Protein AF-A0AA90NMD1-F1 (afdb_monomer)

Secondary structure (DSSP, 8-state):
-BHHHHHHHHHHHHHHHHHHHHHHHHTT--HHHHHHHHHHIIIIIHHHHHHHHHHHHHHHHS-HHHHHHHHHHHHHHHHHHHHHHHHHHHHHHHHS---S-S-TTHHHHHHHHHHHHHHHHHHHHHHHHHHHHHHHHHTTSSB---------

Solvent-accessible surface area (backbone atoms only — not comparable to full-atom values): 8690 Å² total; per-residue (Å²): 83,50,42,69,56,52,52,50,56,57,57,47,51,71,58,49,52,58,54,53,48,53,55,40,53,77,67,70,53,61,69,67,64,50,49,53,49,49,50,47,42,67,78,41,33,54,58,46,49,52,52,38,52,51,51,52,55,38,61,77,76,45,54,72,67,60,40,52,49,48,60,70,46,38,59,61,56,45,50,62,56,42,48,62,56,54,50,50,52,50,52,50,60,73,74,41,92,66,80,97,80,70,64,90,58,55,66,57,55,50,47,54,52,51,53,52,48,50,48,50,5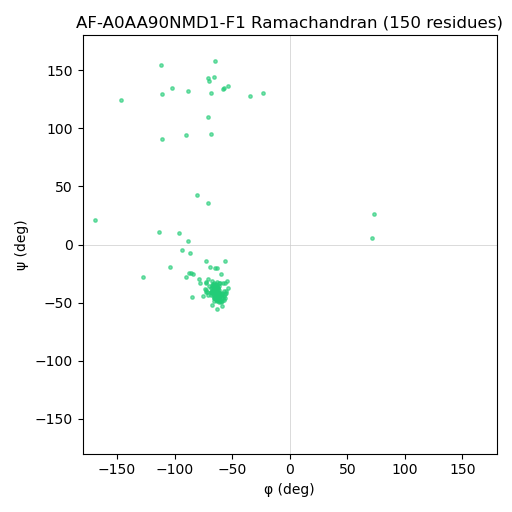6,54,46,53,51,55,51,48,52,52,52,52,51,52,49,29,44,75,72,62,56,24,41,81,67,75,92,80,77,81,76,129

Mean predicted aligned error: 10.5 Å

Radius of gyration: 19.2 Å; Cα contacts (8 Å, |Δi|>4): 77; chains: 1; bounding box: 48×29×66 Å

Structure (mmCIF, N/CA/C/O backbone):
data_AF-A0AA90NMD1-F1
#
_entry.id   AF-A0AA90NMD1-F1
#
loop_
_atom_site.group_PDB
_atom_site.id
_atom_site.type_symbol
_atom_site.label_atom_id
_atom_site.label_alt_id
_atom_site.label_comp_id
_atom_site.label_asym_id
_atom_site.label_entity_id
_atom_site.label_seq_id
_atom_site.pdbx_PDB_ins_code
_atom_site.Cartn_x
_atom_site.Cartn_y
_atom_site.Cartn_z
_atom_site.occupancy
_atom_site.B_iso_or_equiv
_atom_site.auth_seq_id
_atom_site.auth_comp_id
_atom_site.auth_asym_id
_atom_site.auth_atom_id
_atom_site.pdbx_PDB_model_num
ATOM 1 N N . MET A 1 1 ? -19.055 -2.210 11.478 1.00 80.31 1 MET A N 1
ATOM 2 C CA . MET A 1 1 ? -17.711 -2.846 11.584 1.00 80.31 1 MET A CA 1
ATOM 3 C C . MET A 1 1 ? -16.819 -2.036 12.534 1.00 80.31 1 MET A C 1
ATOM 5 O O . MET A 1 1 ? -17.010 -0.832 12.588 1.00 80.31 1 MET A O 1
ATOM 9 N N . LYS A 1 2 ? -15.889 -2.625 13.308 1.00 84.00 2 LYS A N 1
ATOM 10 C CA . LYS A 1 2 ? -14.902 -1.827 14.082 1.00 84.00 2 LYS A CA 1
ATOM 11 C C . LYS A 1 2 ? -13.901 -1.171 13.122 1.00 84.00 2 LYS A C 1
ATOM 13 O O . LYS A 1 2 ? -13.477 -1.826 12.176 1.00 84.00 2 LYS A O 1
ATOM 18 N N . GLU A 1 3 ? -13.495 0.070 13.373 1.00 81.12 3 GLU A N 1
ATOM 19 C CA . GLU A 1 3 ? -12.583 0.821 12.490 1.00 81.12 3 GLU A CA 1
ATOM 20 C C . GLU A 1 3 ? -11.256 0.088 12.208 1.00 81.12 3 GLU A C 1
ATOM 22 O O . GLU A 1 3 ? -10.829 0.029 11.058 1.00 81.12 3 GLU A O 1
ATOM 27 N N . ILE A 1 4 ? -10.646 -0.580 13.194 1.00 83.12 4 ILE A N 1
ATOM 28 C CA . ILE A 1 4 ? -9.430 -1.374 12.934 1.00 83.12 4 ILE A CA 1
ATOM 29 C C . ILE A 1 4 ? -9.665 -2.555 11.974 1.00 83.12 4 ILE A C 1
ATOM 31 O O . ILE A 1 4 ? -8.792 -2.887 11.177 1.00 83.12 4 ILE A O 1
ATOM 35 N N . ASN A 1 5 ? -10.860 -3.157 11.997 1.00 84.44 5 ASN A N 1
ATOM 36 C CA . ASN A 1 5 ? -11.216 -4.237 11.075 1.00 84.44 5 ASN A CA 1
ATOM 37 C C . ASN A 1 5 ? -11.457 -3.701 9.661 1.00 84.44 5 ASN A C 1
ATOM 39 O O . ASN A 1 5 ? -11.109 -4.383 8.704 1.00 84.44 5 ASN A O 1
ATOM 43 N N . PHE A 1 6 ? -11.985 -2.478 9.526 1.00 86.12 6 PHE A N 1
ATOM 44 C CA . PHE A 1 6 ? -12.101 -1.818 8.226 1.00 86.12 6 PHE A CA 1
ATOM 45 C C . PHE A 1 6 ? -10.725 -1.654 7.580 1.00 86.12 6 PHE A C 1
ATOM 47 O O . PHE A 1 6 ? -10.531 -2.083 6.448 1.00 86.12 6 PHE A O 1
ATOM 54 N N . TYR A 1 7 ? -9.744 -1.130 8.322 1.00 83.06 7 TYR A N 1
ATOM 55 C CA . TYR A 1 7 ? -8.385 -0.993 7.803 1.00 83.06 7 TYR A CA 1
ATOM 56 C C . TYR A 1 7 ? -7.743 -2.337 7.455 1.00 83.06 7 TYR A C 1
ATOM 58 O O . TYR A 1 7 ? -7.060 -2.423 6.445 1.00 83.06 7 TYR A O 1
ATOM 66 N N . ARG A 1 8 ? -7.980 -3.397 8.236 1.00 84.44 8 ARG A N 1
ATOM 67 C CA . ARG A 1 8 ? -7.487 -4.746 7.905 1.00 84.44 8 ARG A CA 1
ATOM 68 C C . ARG A 1 8 ? -8.040 -5.253 6.579 1.00 84.44 8 ARG A C 1
ATOM 70 O O . ARG A 1 8 ? -7.267 -5.707 5.748 1.00 84.44 8 ARG A O 1
ATOM 77 N N . VAL A 1 9 ? -9.353 -5.149 6.374 1.00 83.31 9 VAL A N 1
ATOM 78 C CA . VAL A 1 9 ? -9.993 -5.557 5.113 1.00 83.31 9 VAL A CA 1
ATOM 79 C C . VAL A 1 9 ? -9.497 -4.689 3.959 1.00 83.31 9 VAL A C 1
ATOM 81 O O . VAL A 1 9 ? -9.144 -5.203 2.902 1.00 83.31 9 VAL A O 1
ATOM 84 N N . PHE A 1 10 ? -9.388 -3.379 4.180 1.00 81.62 10 PHE A N 1
ATOM 85 C CA . PHE A 1 10 ? -8.894 -2.451 3.172 1.00 81.62 10 PHE A CA 1
ATOM 86 C C . PHE A 1 10 ? -7.423 -2.702 2.816 1.00 81.62 10 PHE A C 1
ATOM 88 O O . PHE A 1 10 ? -7.053 -2.575 1.662 1.00 81.62 10 PHE A O 1
ATOM 95 N N . LEU A 1 11 ? -6.570 -3.107 3.759 1.00 79.50 11 LEU A N 1
ATOM 96 C CA . LEU A 1 11 ? -5.176 -3.469 3.472 1.00 79.50 11 LEU A CA 1
ATOM 97 C C . LEU A 1 11 ? -5.041 -4.774 2.670 1.00 79.50 11 LEU A C 1
ATOM 99 O O . LEU A 1 11 ? -4.004 -4.985 2.050 1.00 79.50 11 LEU A O 1
ATOM 103 N N . LEU A 1 12 ? -6.067 -5.632 2.660 1.00 74.62 12 LEU A N 1
ATOM 104 C CA . LEU A 1 12 ? -6.094 -6.864 1.862 1.00 74.62 12 LEU A CA 1
ATOM 105 C C . LEU A 1 12 ? -6.627 -6.640 0.440 1.00 74.62 12 LEU A C 1
ATOM 107 O O . LEU A 1 12 ? -6.270 -7.388 -0.467 1.00 74.62 12 LEU A O 1
ATOM 111 N N . ALA A 1 13 ? -7.439 -5.605 0.212 1.00 73.12 13 ALA A N 1
ATOM 112 C CA . ALA A 1 13 ? -8.000 -5.296 -1.106 1.00 73.12 13 ALA A CA 1
ATOM 113 C C . ALA A 1 13 ? -6.956 -5.162 -2.243 1.00 73.12 13 ALA A C 1
ATOM 115 O O . ALA A 1 13 ? -7.216 -5.665 -3.336 1.00 73.12 13 ALA A O 1
ATOM 116 N N . PRO A 1 14 ? -5.749 -4.602 -2.033 1.00 67.19 14 PRO A N 1
ATOM 117 C CA . PRO A 1 14 ? -4.736 -4.517 -3.078 1.00 67.19 14 PRO A CA 1
ATOM 118 C C . PRO A 1 14 ? -4.085 -5.849 -3.413 1.00 67.19 14 PRO A C 1
ATOM 120 O O . PRO A 1 14 ? -3.412 -5.920 -4.427 1.00 67.19 14 PRO A O 1
ATOM 123 N N . ILE A 1 15 ? -4.247 -6.880 -2.577 1.00 67.88 15 ILE A N 1
ATOM 124 C CA . ILE A 1 15 ? -3.798 -8.250 -2.868 1.00 67.88 15 ILE A CA 1
ATOM 125 C C . ILE A 1 15 ? -4.794 -8.925 -3.818 1.00 67.88 15 ILE A C 1
ATOM 127 O O . ILE A 1 15 ? -4.413 -9.732 -4.660 1.00 67.88 15 ILE A O 1
ATOM 131 N N . VAL A 1 16 ? -6.070 -8.538 -3.753 1.00 65.44 16 VAL A N 1
ATOM 132 C CA . VAL A 1 16 ? -7.112 -9.053 -4.649 1.00 65.44 16 VAL A CA 1
ATOM 133 C C . VAL A 1 16 ? -6.872 -8.602 -6.092 1.00 65.44 16 VAL A C 1
ATOM 135 O O . VAL A 1 16 ? -7.082 -9.381 -7.016 1.00 65.44 16 VAL A O 1
ATOM 138 N N . ILE A 1 17 ? -6.375 -7.380 -6.302 1.00 64.94 17 ILE A N 1
ATOM 139 C CA . ILE A 1 17 ? -6.098 -6.827 -7.638 1.00 64.94 17 ILE A CA 1
ATOM 140 C C . ILE A 1 17 ? -5.100 -7.687 -8.440 1.00 64.94 17 ILE A C 1
ATOM 142 O O . ILE A 1 17 ? -5.455 -8.089 -9.549 1.00 64.94 17 ILE A O 1
ATOM 146 N N . PRO A 1 18 ? -3.897 -8.037 -7.941 1.00 61.41 18 PRO A N 1
ATOM 147 C CA . PRO A 1 18 ? -2.985 -8.916 -8.654 1.00 61.41 18 PRO A CA 1
ATOM 148 C C . PRO A 1 18 ? -3.535 -10.332 -8.811 1.00 61.41 18 PRO A C 1
ATOM 150 O O . PRO A 1 18 ? -3.314 -10.923 -9.860 1.00 61.41 18 PRO A O 1
ATOM 153 N N . CYS A 1 19 ? -4.314 -10.857 -7.857 1.00 66.38 19 CYS A N 1
ATOM 154 C CA . CYS A 1 19 ? -4.985 -12.150 -8.029 1.00 66.38 19 CYS A CA 1
ATOM 155 C C . CYS A 1 19 ? -5.996 -12.129 -9.188 1.00 66.38 19 CYS A C 1
ATOM 157 O O . CYS A 1 19 ? -5.963 -13.013 -10.040 1.00 66.38 19 CYS A O 1
ATOM 159 N N . ILE A 1 20 ? -6.850 -11.101 -9.270 1.00 66.06 20 ILE A N 1
ATOM 160 C CA . ILE A 1 20 ? -7.782 -10.908 -10.395 1.00 66.06 20 ILE A CA 1
ATOM 161 C C . ILE A 1 20 ? -6.999 -10.739 -11.697 1.00 66.06 20 ILE A C 1
ATOM 163 O O . ILE A 1 20 ? -7.343 -11.326 -12.716 1.00 66.06 20 ILE A O 1
ATOM 167 N N . SER A 1 21 ? -5.909 -9.980 -11.658 1.00 60.31 21 SER A N 1
ATOM 168 C CA . SER A 1 21 ? -5.052 -9.729 -12.817 1.00 60.31 21 SER A CA 1
ATOM 169 C C . SER A 1 21 ? -4.400 -11.001 -13.352 1.00 60.31 21 SER A C 1
ATOM 171 O O . SER A 1 21 ? -4.276 -11.160 -14.561 1.00 60.31 21 SER A O 1
ATOM 173 N N . LEU A 1 22 ? -4.037 -11.931 -12.467 1.00 63.62 22 LEU A N 1
ATOM 174 C CA . LEU A 1 22 ? -3.485 -13.237 -12.821 1.00 63.62 22 LEU A CA 1
ATOM 175 C C . LEU A 1 22 ? -4.543 -14.124 -13.501 1.00 63.62 22 LEU A C 1
ATOM 177 O O . LEU A 1 22 ? -4.242 -14.790 -14.485 1.00 63.62 22 LEU A O 1
ATOM 181 N N . VAL A 1 23 ? -5.803 -14.052 -13.056 1.00 69.00 23 VAL A N 1
ATOM 182 C CA . VAL A 1 23 ? -6.941 -14.726 -13.713 1.00 69.00 23 VAL A CA 1
ATOM 183 C C . VAL A 1 23 ? -7.251 -14.107 -15.084 1.00 69.00 23 VAL A C 1
ATOM 185 O O . VAL A 1 23 ? -7.516 -14.816 -16.055 1.00 69.00 23 VAL A O 1
ATOM 188 N N . LEU A 1 24 ? -7.191 -12.779 -15.203 1.00 67.81 24 LEU A N 1
ATOM 189 C CA . LEU A 1 24 ? -7.370 -12.085 -16.483 1.00 67.81 24 LEU A CA 1
ATOM 190 C C . LEU A 1 24 ? -6.223 -12.391 -17.461 1.00 67.81 24 LEU A C 1
ATOM 192 O O . LEU A 1 24 ? -6.473 -12.548 -18.655 1.00 67.81 24 LEU A O 1
ATOM 196 N N . TYR A 1 25 ? -4.993 -12.552 -16.959 1.00 62.72 25 TYR A N 1
ATOM 197 C CA . TYR A 1 25 ? -3.839 -13.007 -17.740 1.00 62.72 25 TYR A CA 1
ATOM 198 C C . TYR A 1 25 ? -4.093 -14.385 -18.351 1.00 62.72 25 TYR A C 1
ATOM 200 O O . TYR A 1 25 ? -3.924 -14.569 -19.555 1.00 62.72 25 TYR A O 1
ATOM 208 N N . THR A 1 26 ? -4.562 -15.343 -17.544 1.00 65.94 26 THR A N 1
ATOM 209 C CA . THR A 1 26 ? -4.857 -16.704 -18.021 1.00 65.94 26 THR A CA 1
ATOM 210 C C . THR A 1 26 ? -5.993 -16.759 -19.045 1.00 65.94 26 THR A C 1
ATOM 212 O O . THR A 1 26 ? -6.063 -17.709 -19.814 1.00 65.94 26 THR A O 1
ATOM 215 N N . ASN A 1 27 ? -6.843 -15.728 -19.099 1.00 72.75 27 ASN A N 1
ATOM 216 C CA . ASN A 1 27 ? -7.977 -15.632 -20.022 1.00 72.75 27 ASN A CA 1
ATOM 217 C C . ASN A 1 27 ? -7.676 -14.834 -21.307 1.00 72.75 27 ASN A C 1
ATOM 219 O O . ASN A 1 27 ? -8.598 -14.524 -22.059 1.00 72.75 27 ASN A O 1
ATOM 223 N N . GLY A 1 28 ? -6.413 -14.482 -21.575 1.00 66.12 28 GLY A N 1
ATOM 224 C CA . GLY A 1 28 ? -6.018 -13.843 -22.838 1.00 66.12 28 GLY A CA 1
ATOM 225 C C . GLY A 1 28 ? -6.455 -12.380 -22.982 1.00 66.12 28 GLY A C 1
ATOM 226 O O . GLY A 1 28 ? -6.637 -11.892 -24.097 1.00 66.12 28 GLY A O 1
ATOM 227 N N . VAL A 1 29 ? -6.636 -11.667 -21.867 1.00 63.47 29 VAL A N 1
ATOM 228 C CA . VAL A 1 29 ? -6.979 -10.238 -21.878 1.00 63.47 29 VAL A CA 1
ATOM 229 C C . VAL A 1 29 ? -5.824 -9.407 -22.457 1.00 63.47 29 VAL A C 1
ATOM 231 O O . VAL A 1 29 ? -4.652 -9.711 -22.256 1.00 63.47 29 VAL A O 1
ATOM 234 N N . ASN A 1 30 ? -6.190 -8.349 -23.184 1.00 66.94 30 ASN A N 1
ATOM 235 C CA . ASN A 1 30 ? -5.339 -7.469 -23.988 1.00 66.94 30 ASN A CA 1
ATOM 236 C C . ASN A 1 30 ? -3.918 -7.230 -23.416 1.00 66.94 30 ASN A C 1
ATOM 238 O O . ASN A 1 30 ? -3.752 -6.792 -22.274 1.00 66.94 30 ASN A O 1
ATOM 242 N N . SER A 1 31 ? -2.888 -7.456 -24.239 1.00 59.94 31 SER A N 1
ATOM 243 C CA . SER A 1 31 ? -1.467 -7.478 -23.845 1.00 59.94 31 SER A CA 1
ATOM 244 C C . SER A 1 31 ? -0.960 -6.168 -23.226 1.00 59.94 31 SER A C 1
ATOM 246 O O . SER A 1 31 ? -0.041 -6.188 -22.408 1.00 59.94 31 SER A O 1
ATOM 248 N N . ILE A 1 32 ? -1.584 -5.033 -23.553 1.00 55.69 32 ILE A N 1
ATOM 249 C CA . ILE A 1 32 ? -1.270 -3.702 -23.002 1.00 55.69 32 ILE A CA 1
ATOM 250 C C . ILE A 1 32 ? -1.696 -3.585 -21.529 1.00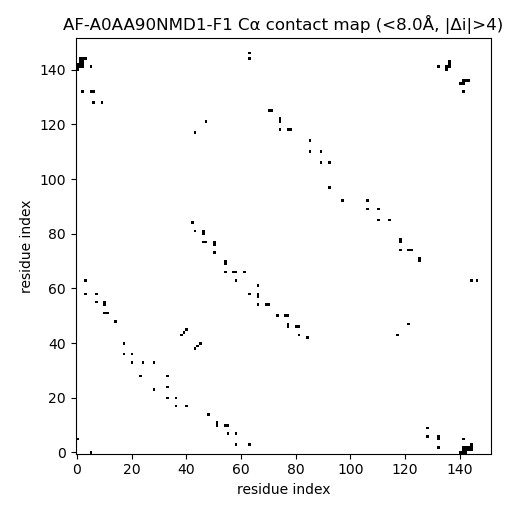 55.69 32 ILE A C 1
ATOM 252 O O . ILE A 1 32 ? -0.946 -3.097 -20.688 1.00 55.69 32 ILE A O 1
ATOM 256 N N . ILE A 1 33 ? -2.888 -4.080 -21.187 1.00 57.91 33 ILE A N 1
ATOM 257 C CA . ILE A 1 33 ? -3.401 -4.076 -19.804 1.00 57.91 33 ILE A CA 1
ATOM 258 C C . ILE A 1 33 ? -2.519 -4.962 -18.922 1.00 57.91 33 ILE A C 1
ATOM 260 O O . ILE A 1 33 ? -2.201 -4.646 -17.779 1.00 57.91 33 ILE A O 1
ATOM 264 N N . LEU A 1 34 ? -2.092 -6.069 -19.506 1.00 56.69 34 LEU A N 1
ATOM 265 C CA . LEU A 1 34 ? -1.367 -7.147 -18.871 1.00 56.69 34 LEU A CA 1
ATOM 266 C C . LEU A 1 34 ? 0.125 -6.794 -18.675 1.00 56.69 34 LEU A C 1
ATOM 268 O O . LEU A 1 34 ? 0.707 -7.122 -17.638 1.00 56.69 34 LEU A O 1
ATOM 272 N N . SER A 1 35 ? 0.712 -6.014 -19.591 1.00 51.88 35 SER A N 1
ATOM 273 C CA . SER A 1 35 ? 2.036 -5.385 -19.436 1.00 51.88 35 SER A CA 1
ATOM 274 C C . SER A 1 35 ? 2.041 -4.234 -18.423 1.00 51.88 35 SER A C 1
ATOM 276 O O . SER A 1 35 ? 2.945 -4.170 -17.595 1.00 51.88 35 SER A O 1
ATOM 278 N N . LEU A 1 36 ? 1.013 -3.377 -18.397 1.00 54.72 36 LEU A N 1
ATOM 279 C CA . LEU A 1 36 ? 0.864 -2.337 -17.364 1.00 54.72 36 LEU A CA 1
ATOM 280 C C . LEU A 1 36 ? 0.712 -2.940 -15.958 1.00 54.72 36 LEU A C 1
ATOM 282 O O . LEU A 1 36 ? 1.328 -2.466 -15.001 1.00 54.72 36 LEU A O 1
ATOM 286 N N . LEU A 1 37 ? -0.055 -4.025 -15.833 1.00 55.53 37 LEU A N 1
ATOM 287 C CA . LEU A 1 37 ? -0.238 -4.749 -14.575 1.00 55.53 37 LEU A CA 1
ATOM 288 C C . LEU A 1 37 ? 1.048 -5.405 -14.076 1.00 55.53 37 LEU A C 1
ATOM 290 O O . LEU A 1 37 ? 1.391 -5.263 -12.902 1.00 55.53 37 LEU A O 1
ATOM 294 N N . SER A 1 38 ? 1.787 -6.077 -14.954 1.00 53.69 38 SER A N 1
ATOM 295 C CA . SER A 1 38 ? 3.064 -6.707 -14.602 1.00 53.69 38 SER A CA 1
ATOM 296 C C . SER A 1 38 ? 4.159 -5.684 -14.274 1.00 53.69 38 SER A C 1
ATOM 298 O O . SER A 1 38 ? 4.887 -5.882 -13.300 1.00 53.69 38 SER A O 1
ATOM 300 N N . LEU A 1 39 ? 4.219 -4.541 -14.971 1.00 54.16 39 LEU A N 1
ATOM 301 C CA . LEU A 1 39 ? 5.093 -3.422 -14.592 1.00 54.16 39 LEU A CA 1
ATOM 302 C C . LEU A 1 39 ? 4.740 -2.862 -13.210 1.00 54.16 39 LEU A C 1
ATOM 304 O O . LEU A 1 39 ? 5.632 -2.635 -12.391 1.00 54.16 39 LEU A O 1
ATOM 308 N N . SER A 1 40 ? 3.444 -2.696 -12.923 1.00 54.06 40 SER A N 1
ATOM 309 C CA . SER A 1 40 ? 2.979 -2.219 -11.617 1.00 54.06 40 SER A CA 1
ATOM 310 C C . SER A 1 40 ? 3.341 -3.192 -10.488 1.00 54.06 40 SER A C 1
ATOM 312 O O . SER A 1 40 ? 3.748 -2.765 -9.408 1.00 54.06 40 SER A O 1
ATOM 314 N N . LEU A 1 41 ? 3.284 -4.500 -10.762 1.00 55.62 41 LEU A N 1
ATOM 315 C CA . LEU A 1 41 ? 3.590 -5.572 -9.817 1.00 55.62 41 LEU A CA 1
ATOM 316 C C . LEU A 1 41 ? 5.087 -5.705 -9.523 1.00 55.62 41 LEU A C 1
ATOM 318 O O . LEU A 1 41 ? 5.467 -5.904 -8.370 1.00 55.62 41 LEU A O 1
ATOM 322 N N . ILE A 1 42 ? 5.936 -5.572 -10.542 1.00 57.06 42 ILE A N 1
ATOM 323 C CA . ILE A 1 42 ? 7.381 -5.789 -10.408 1.00 57.06 42 ILE A CA 1
ATOM 324 C C . ILE A 1 42 ? 8.095 -4.523 -9.915 1.00 57.06 42 ILE A C 1
ATOM 326 O O . ILE A 1 42 ? 8.914 -4.615 -9.003 1.00 57.06 42 ILE A O 1
ATOM 330 N N . MET A 1 43 ? 7.784 -3.339 -10.460 1.00 56.41 43 MET A N 1
ATOM 331 C CA . MET A 1 43 ? 8.503 -2.103 -10.099 1.00 56.41 43 MET A CA 1
ATOM 332 C C . MET A 1 43 ? 7.971 -1.427 -8.827 1.00 56.41 43 MET A C 1
ATOM 334 O O . MET A 1 43 ? 8.725 -0.729 -8.154 1.00 56.41 43 MET A O 1
ATOM 338 N N . GLY A 1 44 ? 6.699 -1.640 -8.471 1.00 57.72 44 GLY A N 1
ATOM 339 C CA . GLY A 1 44 ? 6.083 -1.061 -7.267 1.00 57.72 44 GLY A CA 1
ATOM 340 C C . GLY A 1 44 ? 5.408 -2.081 -6.351 1.00 57.72 44 GLY A C 1
ATOM 341 O O . GLY A 1 44 ? 5.364 -1.879 -5.139 1.00 57.72 44 GLY A O 1
ATOM 342 N N . GLY A 1 45 ? 4.921 -3.194 -6.902 1.00 66.94 45 GLY A N 1
ATOM 3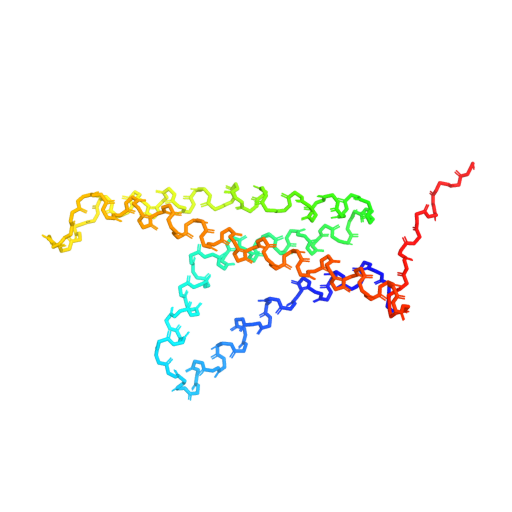43 C CA . GLY A 1 45 ? 4.114 -4.175 -6.183 1.00 66.94 45 GLY A CA 1
ATOM 344 C C . GLY A 1 45 ? 4.877 -4.922 -5.099 1.00 66.94 45 GLY A C 1
ATOM 345 O O . GLY A 1 45 ? 4.342 -5.070 -4.009 1.00 66.94 45 GLY A O 1
ATOM 346 N N . ILE A 1 46 ? 6.129 -5.331 -5.325 1.00 71.69 46 ILE A N 1
ATOM 347 C CA . ILE A 1 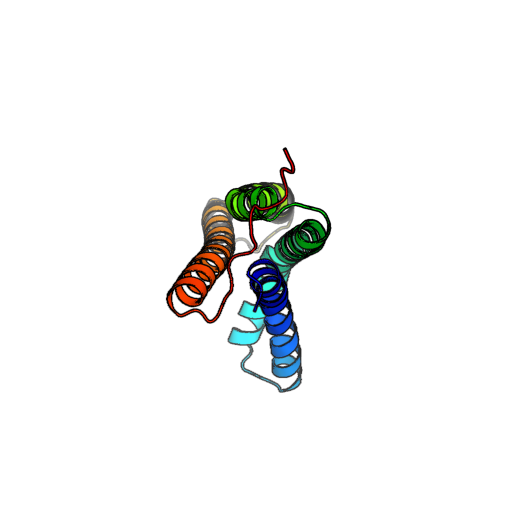46 ? 6.906 -6.040 -4.292 1.00 71.69 46 ILE A CA 1
ATOM 348 C C . ILE A 1 46 ? 7.155 -5.147 -3.058 1.00 71.69 46 ILE A C 1
ATOM 350 O O . ILE A 1 46 ? 6.721 -5.534 -1.970 1.00 71.69 46 ILE A O 1
ATOM 354 N N . PRO A 1 47 ? 7.755 -3.939 -3.170 1.00 73.00 47 PRO A N 1
ATOM 355 C CA . PRO A 1 47 ? 7.892 -3.033 -2.022 1.00 73.00 47 PRO A CA 1
ATOM 356 C C . PRO A 1 47 ? 6.548 -2.699 -1.363 1.00 73.00 47 PRO A C 1
ATOM 358 O O . PRO A 1 47 ? 6.460 -2.536 -0.145 1.00 73.00 47 PRO A O 1
ATOM 361 N N . TYR A 1 48 ? 5.482 -2.626 -2.160 1.00 73.62 48 TYR A N 1
ATOM 362 C CA . TYR A 1 48 ? 4.150 -2.285 -1.680 1.00 73.62 48 TYR A CA 1
ATOM 363 C C . TYR A 1 48 ? 3.517 -3.440 -0.900 1.00 73.62 48 TYR A C 1
ATOM 365 O O . TYR A 1 48 ? 2.927 -3.212 0.152 1.00 73.62 48 TYR A O 1
ATOM 373 N N . LEU A 1 49 ? 3.715 -4.686 -1.335 1.00 76.12 49 LEU A N 1
ATOM 374 C CA . LEU A 1 49 ? 3.309 -5.887 -0.607 1.00 76.12 49 LEU A CA 1
ATOM 375 C C . LEU A 1 49 ? 4.039 -6.000 0.734 1.00 76.12 49 LEU A C 1
ATOM 377 O O . LEU A 1 49 ? 3.402 -6.330 1.732 1.00 76.12 49 LEU A O 1
ATOM 381 N N . PHE A 1 50 ? 5.333 -5.666 0.796 1.00 80.06 50 PHE A N 1
ATOM 382 C CA . PHE A 1 50 ? 6.065 -5.604 2.068 1.00 80.06 50 PHE A CA 1
ATOM 383 C C . PHE A 1 50 ? 5.486 -4.547 3.012 1.00 80.06 50 PHE A C 1
ATOM 385 O O . PHE A 1 50 ? 5.259 -4.834 4.190 1.00 80.06 50 PHE A O 1
ATOM 392 N N . LEU A 1 51 ? 5.187 -3.347 2.504 1.00 83.56 51 LEU A N 1
ATOM 393 C CA . LEU A 1 51 ? 4.539 -2.296 3.287 1.00 83.56 51 LEU A CA 1
ATOM 394 C C . LEU A 1 51 ? 3.157 -2.735 3.786 1.00 83.56 51 LEU A C 1
ATOM 396 O O . LEU A 1 51 ? 2.842 -2.557 4.962 1.00 83.56 51 LEU A O 1
ATOM 400 N N . LEU A 1 52 ? 2.335 -3.322 2.915 1.00 81.50 52 LEU A N 1
ATOM 401 C CA . LEU A 1 52 ? 1.013 -3.828 3.272 1.00 81.50 52 LEU A CA 1
ATOM 402 C C . LEU A 1 52 ? 1.100 -4.938 4.314 1.00 81.50 52 LEU A C 1
ATOM 404 O O . LEU A 1 52 ? 0.356 -4.894 5.288 1.00 81.50 52 LEU A O 1
ATOM 408 N N . ALA A 1 53 ? 2.019 -5.892 4.158 1.00 83.88 53 ALA A N 1
ATOM 409 C CA . ALA A 1 53 ? 2.246 -6.957 5.129 1.00 83.88 53 ALA A CA 1
ATOM 410 C C . ALA A 1 53 ? 2.685 -6.389 6.485 1.00 83.88 53 ALA A C 1
ATOM 412 O O . ALA A 1 53 ? 2.155 -6.792 7.522 1.00 83.88 53 ALA A O 1
ATOM 413 N N . PHE A 1 54 ? 3.586 -5.402 6.487 1.00 87.12 54 PHE A N 1
ATOM 414 C CA . PHE A 1 54 ? 4.013 -4.703 7.696 1.00 87.12 54 PHE A CA 1
ATOM 415 C C . PHE A 1 54 ? 2.856 -3.960 8.373 1.00 87.12 54 PHE A C 1
ATOM 417 O O . PHE A 1 54 ? 2.659 -4.102 9.579 1.00 87.12 54 PHE A O 1
ATOM 424 N N . LEU A 1 55 ? 2.057 -3.200 7.619 1.00 87.19 55 LEU A N 1
ATOM 425 C CA . LEU A 1 55 ? 0.888 -2.489 8.142 1.00 87.19 55 LEU A CA 1
ATOM 426 C C . LEU A 1 55 ? -0.176 -3.467 8.648 1.00 87.19 55 LEU A C 1
ATOM 428 O O . LEU A 1 55 ? -0.736 -3.275 9.727 1.00 87.19 55 LEU A O 1
ATOM 432 N N . PHE A 1 56 ? -0.424 -4.549 7.915 1.00 87.62 56 PHE A N 1
ATOM 433 C CA . PHE A 1 56 ? -1.354 -5.594 8.315 1.00 87.62 56 PHE A CA 1
ATOM 434 C C . PHE A 1 56 ? -0.906 -6.240 9.626 1.00 87.62 56 PHE A C 1
ATOM 436 O O . PHE A 1 56 ? -1.684 -6.275 10.579 1.00 87.62 56 PHE A O 1
ATOM 443 N N . TRP A 1 57 ? 0.362 -6.642 9.732 1.00 90.06 57 TRP A N 1
ATOM 444 C CA . TRP A 1 57 ? 0.960 -7.151 10.967 1.00 90.06 57 TRP A CA 1
ATOM 445 C C . TRP A 1 57 ? 0.876 -6.135 12.117 1.00 90.06 57 TRP A C 1
ATOM 447 O O . TRP A 1 57 ? 0.436 -6.469 13.223 1.00 90.06 57 TRP A O 1
ATOM 457 N N . ALA A 1 58 ? 1.207 -4.868 11.855 1.00 87.06 58 ALA A N 1
ATOM 458 C CA . ALA A 1 58 ? 1.127 -3.791 12.836 1.00 87.06 58 ALA A CA 1
ATOM 459 C C . ALA A 1 58 ? -0.305 -3.580 13.348 1.00 87.06 58 ALA A C 1
ATOM 461 O O . ALA A 1 58 ? -0.488 -3.289 14.531 1.00 87.06 58 ALA A O 1
ATOM 462 N N . SER A 1 59 ? -1.322 -3.802 12.510 1.00 85.69 59 SER A N 1
ATOM 463 C CA . SER A 1 59 ? -2.732 -3.699 12.902 1.00 85.69 59 SER A CA 1
ATOM 464 C C . SER A 1 59 ? -3.146 -4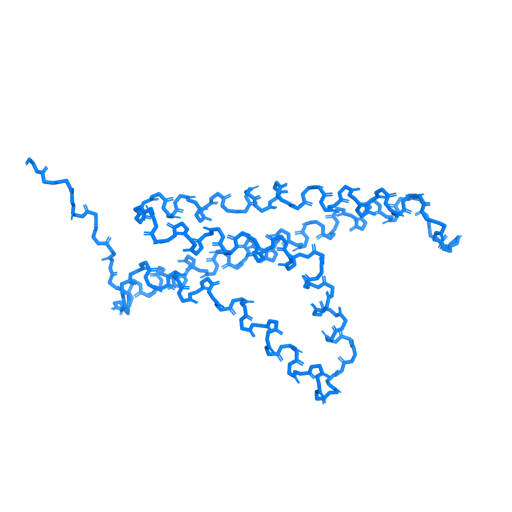.709 13.984 1.00 85.69 59 SER A C 1
ATOM 466 O O . SER A 1 59 ? -4.163 -4.504 14.647 1.00 85.69 59 SER A O 1
ATOM 468 N N . PHE A 1 60 ? -2.399 -5.805 14.178 1.00 85.38 60 PHE A N 1
ATOM 469 C CA . PHE A 1 60 ? -2.646 -6.785 15.247 1.00 85.38 60 PHE A CA 1
ATOM 470 C C . PHE A 1 60 ? -1.897 -6.470 16.539 1.00 85.38 60 PHE A C 1
ATOM 472 O O . PHE A 1 60 ? -2.347 -6.861 17.611 1.00 85.38 60 PHE A O 1
ATOM 479 N N . ARG A 1 61 ? -0.752 -5.789 16.444 1.00 83.81 61 ARG A N 1
ATOM 480 C CA . ARG A 1 61 ? 0.175 -5.586 17.568 1.00 83.81 61 ARG A CA 1
ATOM 481 C C . ARG A 1 61 ? 0.118 -4.184 18.172 1.00 83.81 61 ARG A C 1
ATOM 483 O O . ARG A 1 61 ? 0.599 -3.992 19.284 1.00 83.81 61 ARG A O 1
ATOM 490 N N . ARG A 1 62 ? -0.406 -3.192 17.448 1.00 84.00 62 ARG A N 1
ATOM 491 C CA . ARG A 1 62 ? -0.375 -1.775 17.845 1.00 84.00 62 ARG A CA 1
ATOM 492 C C . ARG A 1 62 ? -1.765 -1.246 18.192 1.00 84.00 62 ARG A C 1
ATOM 494 O O . ARG A 1 62 ? -2.779 -1.726 17.693 1.00 84.00 62 ARG A O 1
ATOM 501 N N . THR A 1 63 ? -1.799 -0.211 19.032 1.00 86.31 63 THR A N 1
ATOM 502 C CA . THR A 1 63 ? -3.025 0.548 19.314 1.00 86.31 63 THR A CA 1
ATOM 503 C C . THR A 1 63 ? -3.513 1.263 18.052 1.00 86.31 63 THR A C 1
ATOM 505 O O . THR A 1 63 ? -2.726 1.558 17.149 1.00 86.31 63 THR A O 1
ATOM 508 N N . ILE A 1 64 ? -4.807 1.603 17.993 1.00 82.81 64 ILE A N 1
ATOM 509 C CA . ILE A 1 64 ? -5.382 2.313 16.838 1.00 82.81 64 ILE A CA 1
ATOM 510 C C . ILE A 1 64 ? -4.688 3.659 16.575 1.00 82.81 64 ILE A C 1
ATOM 512 O O . ILE A 1 64 ? -4.537 4.057 15.423 1.00 82.81 64 ILE A O 1
ATOM 516 N N . VAL A 1 65 ? -4.221 4.339 17.627 1.00 85.12 65 VAL A N 1
ATOM 517 C CA . VAL A 1 65 ? -3.508 5.621 17.525 1.00 85.12 65 VAL A CA 1
ATOM 518 C C . VAL A 1 65 ? -2.154 5.423 16.845 1.00 85.12 65 VAL A C 1
ATOM 520 O O . VAL A 1 65 ? -1.874 6.072 15.837 1.00 85.12 65 VAL A O 1
ATOM 523 N N . SER A 1 66 ? -1.345 4.476 17.332 1.00 85.94 66 SER A N 1
ATOM 524 C CA . SER A 1 66 ? -0.049 4.153 16.727 1.00 85.94 66 SER A CA 1
ATOM 525 C C . SER A 1 66 ? -0.202 3.609 15.307 1.00 85.94 66 SER A C 1
ATOM 527 O O . SER A 1 66 ? 0.593 3.934 14.434 1.00 85.94 66 SER A O 1
ATOM 529 N N . PHE A 1 67 ? -1.244 2.821 15.044 1.00 87.06 67 PHE A N 1
ATOM 530 C CA . PHE A 1 67 ? -1.522 2.295 13.712 1.00 87.06 67 PHE A CA 1
ATOM 531 C C . PHE A 1 67 ? -1.940 3.393 12.721 1.00 87.06 67 PHE A C 1
ATOM 533 O O . PHE A 1 67 ? -1.445 3.422 11.598 1.00 87.06 67 PHE A O 1
ATOM 540 N N . LYS A 1 68 ? -2.774 4.356 13.136 1.00 83.75 68 LYS A N 1
ATOM 541 C CA . LYS A 1 68 ? -3.097 5.540 12.320 1.00 83.75 68 LYS A CA 1
ATOM 542 C C . LYS A 1 68 ? -1.863 6.389 12.033 1.00 83.75 68 LYS A C 1
ATOM 544 O O . LYS A 1 68 ? -1.742 6.916 10.931 1.00 83.75 68 LYS A O 1
ATOM 549 N N . PHE A 1 69 ? -0.956 6.519 13.001 1.00 88.75 69 PHE A N 1
ATOM 550 C CA . PHE A 1 69 ? 0.324 7.185 12.778 1.00 88.75 69 PHE A CA 1
ATOM 551 C C . PHE A 1 69 ? 1.165 6.433 11.740 1.00 88.75 69 PHE A C 1
ATOM 553 O O . PHE A 1 69 ? 1.586 7.045 10.763 1.00 88.75 69 PHE A O 1
ATOM 560 N N . LEU A 1 70 ? 1.308 5.108 11.879 1.00 87.12 70 LEU A N 1
ATOM 561 C CA . LEU A 1 70 ? 1.992 4.255 10.899 1.00 87.12 70 LEU A CA 1
ATOM 562 C C . LEU A 1 70 ? 1.382 4.371 9.499 1.00 87.12 70 LEU A C 1
ATOM 564 O O . LEU A 1 70 ? 2.124 4.506 8.536 1.00 87.12 70 LEU A O 1
ATOM 568 N N . LEU A 1 71 ? 0.053 4.393 9.374 1.00 84.44 71 LEU A N 1
ATOM 569 C CA . LEU A 1 71 ? -0.623 4.625 8.095 1.00 84.44 71 LEU A CA 1
ATOM 570 C C . LEU A 1 71 ? -0.291 6.001 7.505 1.00 84.44 71 LEU A C 1
ATOM 572 O O . LEU A 1 71 ? -0.053 6.097 6.307 1.00 84.44 71 LEU A O 1
ATOM 576 N N . LYS A 1 72 ? -0.223 7.060 8.319 1.00 84.62 72 LYS A N 1
ATOM 577 C CA . LYS A 1 72 ? 0.148 8.403 7.842 1.00 84.62 72 LYS A CA 1
ATOM 578 C C . LYS A 1 72 ? 1.595 8.482 7.360 1.00 84.62 72 LYS A C 1
ATOM 580 O O . LYS A 1 72 ? 1.847 9.141 6.360 1.00 84.62 72 LYS A O 1
ATOM 585 N N . ILE A 1 73 ? 2.527 7.825 8.054 1.00 87.50 73 ILE A N 1
ATOM 586 C CA . ILE A 1 73 ? 3.946 7.811 7.664 1.00 87.50 73 ILE A CA 1
ATOM 587 C C . ILE A 1 73 ? 4.282 6.704 6.661 1.00 87.50 73 ILE A C 1
ATOM 589 O O . ILE A 1 73 ? 5.390 6.672 6.135 1.00 87.50 73 ILE A O 1
ATOM 593 N N . SER A 1 74 ? 3.341 5.803 6.371 1.00 83.62 74 SER A N 1
ATOM 594 C CA . SER A 1 74 ? 3.555 4.686 5.453 1.00 83.62 74 SER A CA 1
ATOM 595 C C . SER A 1 74 ? 4.050 5.087 4.062 1.00 83.62 74 SER A C 1
ATOM 597 O O . SER A 1 74 ? 4.867 4.339 3.535 1.00 83.62 74 SER A O 1
ATOM 599 N N . PRO A 1 75 ? 3.707 6.258 3.487 1.00 74.19 75 PRO A N 1
ATOM 600 C CA . PRO A 1 75 ? 4.327 6.692 2.244 1.00 74.19 75 PRO A CA 1
ATOM 601 C C . PRO A 1 75 ? 5.821 6.996 2.386 1.00 74.19 75 PRO A C 1
ATOM 603 O O . PRO A 1 75 ? 6.583 6.674 1.490 1.00 74.19 75 PRO A O 1
ATOM 606 N N . PHE A 1 76 ? 6.270 7.553 3.516 1.00 81.56 76 PHE A N 1
ATOM 607 C CA . PHE A 1 76 ? 7.700 7.762 3.776 1.00 81.56 76 PHE A CA 1
ATOM 608 C C . PHE A 1 76 ? 8.431 6.434 3.967 1.00 81.56 76 PHE A C 1
ATOM 610 O O . PHE A 1 76 ? 9.522 6.246 3.433 1.00 81.56 76 PHE A O 1
ATOM 617 N N . ILE A 1 77 ? 7.803 5.498 4.687 1.00 82.44 77 ILE A N 1
ATOM 618 C CA . ILE A 1 77 ? 8.308 4.127 4.829 1.00 82.44 77 ILE A CA 1
ATOM 619 C C . ILE A 1 77 ? 8.429 3.487 3.438 1.00 82.44 77 ILE A C 1
ATOM 621 O O . ILE A 1 77 ? 9.457 2.904 3.111 1.00 82.44 77 ILE A O 1
ATOM 625 N N . PHE A 1 78 ? 7.412 3.650 2.592 1.00 78.31 78 PHE A N 1
ATOM 626 C CA . PHE A 1 78 ? 7.397 3.147 1.225 1.00 78.31 78 PHE A CA 1
ATOM 627 C C . PHE A 1 78 ? 8.501 3.760 0.362 1.00 78.31 78 PHE A C 1
ATOM 629 O O . PHE A 1 78 ? 9.221 3.014 -0.290 1.00 78.31 78 PHE A O 1
ATOM 636 N N . SER A 1 79 ? 8.698 5.083 0.408 1.00 74.81 79 SER A N 1
ATOM 637 C CA . SER A 1 79 ? 9.797 5.767 -0.286 1.00 74.81 79 SER A CA 1
ATOM 638 C C . SER A 1 79 ? 11.159 5.199 0.103 1.00 74.81 79 SER A C 1
ATOM 640 O O . SER A 1 79 ? 12.008 4.983 -0.759 1.00 74.81 79 SER A O 1
ATOM 642 N N . PHE A 1 80 ? 11.355 4.920 1.395 1.00 81.38 80 PHE A N 1
ATOM 643 C CA . PHE A 1 80 ? 12.590 4.326 1.896 1.00 81.38 80 PHE A CA 1
ATOM 644 C C . PHE A 1 80 ? 12.813 2.912 1.339 1.00 81.38 80 PHE A C 1
ATOM 646 O O . PHE A 1 80 ? 13.923 2.592 0.926 1.00 81.38 80 PHE A O 1
ATOM 653 N N . TYR A 1 81 ? 11.764 2.086 1.250 1.00 74.88 81 TYR A N 1
ATOM 654 C CA . TYR A 1 81 ? 11.844 0.761 0.618 1.00 74.88 81 TYR A CA 1
ATOM 655 C C . TYR A 1 81 ? 12.003 0.815 -0.905 1.00 74.88 81 TYR A C 1
ATOM 657 O O . TYR A 1 81 ? 12.612 -0.081 -1.489 1.00 74.88 81 TYR A O 1
ATOM 665 N N . LEU A 1 82 ? 11.469 1.848 -1.559 1.00 73.81 82 LEU A N 1
ATOM 666 C CA . LEU A 1 82 ? 11.592 2.028 -3.004 1.00 73.81 82 LEU A CA 1
ATOM 667 C C . LEU A 1 82 ? 13.011 2.446 -3.407 1.00 73.81 82 LEU A C 1
ATOM 669 O O . LEU A 1 82 ? 13.477 2.087 -4.485 1.00 73.81 82 LEU A O 1
ATOM 673 N N . PHE A 1 83 ? 13.702 3.195 -2.546 1.00 75.56 83 PHE A N 1
ATOM 674 C CA . PHE A 1 83 ? 14.989 3.812 -2.857 1.00 75.56 83 PHE A CA 1
ATOM 675 C C . PHE A 1 83 ? 16.077 2.806 -3.303 1.00 75.56 83 PHE A C 1
ATOM 677 O O . PHE A 1 83 ? 16.662 3.030 -4.364 1.00 75.56 83 PHE A O 1
ATOM 684 N N . PRO A 1 84 ? 16.309 1.664 -2.617 1.00 73.56 84 PRO A N 1
ATOM 685 C CA . PRO A 1 84 ? 17.266 0.650 -3.072 1.00 73.56 84 PRO A CA 1
ATOM 686 C C . PRO A 1 84 ? 16.875 -0.008 -4.399 1.00 73.56 84 PRO A C 1
ATOM 688 O O 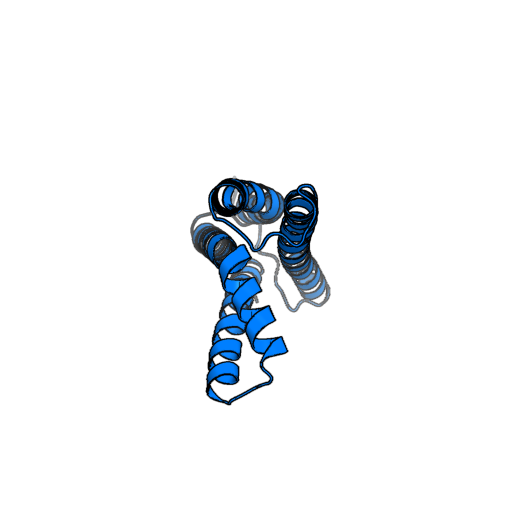. PRO A 1 84 ? 17.737 -0.263 -5.236 1.00 73.56 84 PRO A O 1
ATOM 691 N N . VAL A 1 85 ? 15.579 -0.270 -4.607 1.00 70.50 85 VAL A N 1
ATOM 692 C CA . VAL A 1 85 ? 15.065 -0.886 -5.843 1.00 70.50 85 VAL A CA 1
ATOM 693 C C . VAL A 1 85 ? 15.298 0.049 -7.026 1.00 70.50 85 VAL A C 1
ATOM 695 O O . VAL A 1 85 ? 15.793 -0.373 -8.068 1.00 70.50 85 VAL A O 1
ATOM 698 N N . LEU A 1 86 ? 15.016 1.337 -6.841 1.00 69.75 86 LEU A N 1
ATOM 699 C CA . LEU A 1 86 ? 15.273 2.364 -7.841 1.00 69.75 86 LEU A CA 1
ATOM 700 C C . LEU A 1 86 ? 16.770 2.532 -8.142 1.00 69.75 86 LEU A C 1
ATOM 702 O O . LEU A 1 86 ? 17.138 2.650 -9.310 1.00 69.75 86 LEU A O 1
ATOM 706 N N . LEU A 1 87 ? 17.627 2.515 -7.116 1.00 72.56 87 LEU A N 1
ATOM 707 C CA . LEU A 1 87 ? 19.086 2.558 -7.273 1.00 72.56 87 LEU A CA 1
ATOM 708 C C . LEU A 1 87 ? 19.604 1.362 -8.075 1.00 72.56 87 LEU A C 1
ATOM 710 O O . LEU A 1 87 ? 20.406 1.536 -8.988 1.00 72.56 87 LEU A O 1
ATOM 714 N N . LEU A 1 88 ? 19.113 0.159 -7.772 1.00 70.69 88 LEU A N 1
ATOM 715 C CA . LEU A 1 88 ? 19.481 -1.063 -8.481 1.00 70.69 88 LEU A CA 1
ATOM 716 C C . LEU A 1 88 ? 19.053 -1.017 -9.954 1.00 70.69 88 LEU A C 1
ATOM 718 O O . LEU A 1 88 ? 19.839 -1.366 -10.830 1.00 70.69 88 LEU A O 1
ATOM 722 N N . ILE A 1 89 ? 17.832 -0.558 -10.243 1.00 67.69 89 ILE A N 1
ATOM 723 C CA . ILE A 1 89 ? 17.336 -0.399 -11.620 1.00 67.69 89 ILE A CA 1
ATOM 724 C C . ILE A 1 89 ? 18.204 0.598 -12.390 1.00 67.69 89 ILE A C 1
ATOM 726 O O . ILE A 1 89 ? 18.577 0.332 -13.531 1.00 67.69 89 ILE A O 1
ATOM 730 N N . ASN A 1 90 ? 18.565 1.718 -11.760 1.00 67.25 90 ASN A N 1
ATOM 731 C CA . ASN A 1 90 ? 19.427 2.726 -12.366 1.00 67.25 90 ASN A CA 1
ATOM 732 C C . ASN A 1 90 ? 20.839 2.174 -12.641 1.00 67.25 90 ASN A C 1
ATOM 734 O O . ASN A 1 90 ? 21.338 2.288 -13.758 1.00 67.25 90 ASN A O 1
ATOM 738 N N . TYR A 1 91 ? 21.433 1.477 -11.669 1.00 71.44 91 TYR A N 1
ATOM 739 C CA . TYR A 1 91 ? 22.720 0.800 -11.833 1.00 71.44 91 TYR A CA 1
ATOM 740 C C . TYR A 1 91 ? 22.699 -0.206 -12.995 1.00 71.44 91 TYR A C 1
ATOM 742 O O . TYR A 1 91 ? 23.621 -0.234 -13.810 1.00 71.44 91 TYR A O 1
ATOM 750 N N . LEU A 1 92 ? 21.638 -1.010 -13.113 1.00 67.19 92 LEU A N 1
ATOM 751 C CA . LEU A 1 92 ? 21.482 -1.970 -14.209 1.00 67.19 92 LEU A CA 1
ATOM 752 C C . LEU A 1 92 ? 21.279 -1.289 -15.568 1.00 67.19 92 LEU A C 1
ATOM 754 O O . LEU A 1 92 ? 21.761 -1.811 -16.569 1.00 67.19 92 LEU A O 1
ATOM 758 N N . ALA A 1 93 ? 20.587 -0.148 -15.611 1.00 64.50 93 ALA A N 1
ATOM 759 C CA . ALA A 1 93 ? 20.370 0.619 -16.836 1.00 64.50 93 ALA A CA 1
ATOM 760 C C . ALA A 1 93 ? 21.657 1.283 -17.352 1.00 64.50 93 ALA A C 1
ATOM 762 O O . ALA A 1 93 ? 21.859 1.344 -18.558 1.00 64.50 93 ALA A O 1
ATOM 763 N N . ILE A 1 94 ? 22.537 1.740 -16.454 1.00 66.81 94 ILE A N 1
ATOM 764 C CA . ILE A 1 94 ? 23.834 2.336 -16.817 1.00 66.81 94 ILE A CA 1
ATOM 765 C C . ILE A 1 94 ? 24.824 1.268 -17.302 1.00 66.81 94 ILE A C 1
ATOM 767 O O . ILE A 1 94 ? 25.582 1.507 -18.236 1.00 66.81 94 ILE A O 1
ATOM 771 N N . ASN A 1 95 ? 24.828 0.087 -16.674 1.00 66.88 95 ASN A N 1
ATOM 772 C CA . ASN A 1 95 ? 25.836 -0.948 -16.933 1.00 66.88 95 ASN A CA 1
ATOM 773 C C . ASN A 1 95 ? 25.426 -1.994 -17.986 1.00 66.88 95 ASN A C 1
ATOM 775 O O . ASN A 1 95 ? 26.239 -2.851 -18.333 1.00 66.88 95 ASN A O 1
ATOM 779 N N . LYS A 1 96 ? 24.190 -1.961 -18.505 1.00 61.59 96 LYS A N 1
ATOM 780 C CA . LYS A 1 96 ? 23.772 -2.799 -19.641 1.00 61.59 96 LYS A CA 1
ATOM 781 C C . LYS A 1 96 ? 23.738 -1.971 -20.928 1.00 61.59 96 LYS A C 1
ATOM 783 O O . LYS A 1 96 ? 23.163 -0.886 -20.914 1.00 61.59 96 LYS A O 1
ATOM 788 N N . PRO A 1 97 ? 24.273 -2.481 -22.054 1.00 52.53 97 PRO A N 1
ATOM 789 C CA . PRO A 1 97 ? 24.164 -1.806 -23.340 1.00 52.53 97 PRO A CA 1
ATOM 790 C C . PRO A 1 97 ? 22.701 -1.835 -23.796 1.00 52.53 97 PRO A C 1
ATOM 792 O O . PRO A 1 97 ? 22.220 -2.819 -24.358 1.00 52.53 97 PRO A O 1
ATOM 795 N N . LEU A 1 98 ? 21.965 -0.767 -23.502 1.00 54.34 98 LEU A N 1
ATOM 796 C CA . LEU A 1 98 ? 20.696 -0.480 -24.159 1.00 54.34 98 LEU A CA 1
ATOM 797 C C . LEU A 1 98 ? 20.995 -0.048 -25.608 1.00 54.34 98 LEU A C 1
ATOM 799 O O . LEU A 1 98 ? 22.018 0.601 -25.845 1.00 54.34 98 LEU A O 1
ATOM 803 N N . PRO A 1 99 ? 20.154 -0.421 -26.590 1.00 48.97 99 PRO A N 1
ATOM 804 C CA . PRO A 1 99 ? 20.350 -0.026 -27.982 1.00 48.97 99 PRO A CA 1
ATOM 805 C C . PRO A 1 99 ? 20.501 1.498 -28.097 1.00 48.97 99 PRO A C 1
ATOM 807 O O . PRO A 1 99 ? 19.786 2.256 -27.445 1.00 48.97 99 PRO A O 1
ATOM 810 N N . ALA A 1 100 ? 21.470 1.924 -28.910 1.00 46.25 100 ALA A N 1
ATOM 811 C CA . ALA A 1 100 ? 22.076 3.258 -28.950 1.00 46.25 100 ALA A CA 1
ATOM 8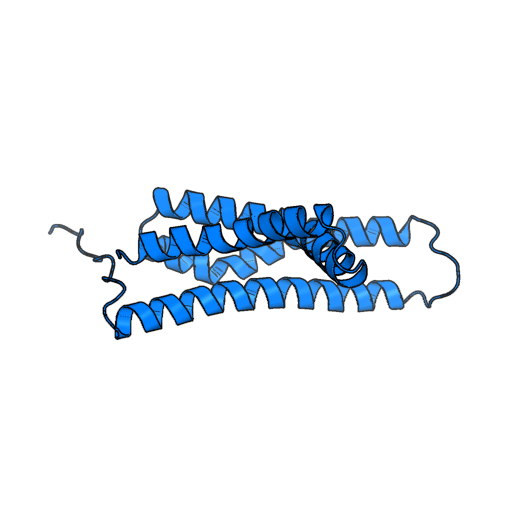12 C C . ALA A 1 100 ? 21.182 4.395 -29.501 1.00 46.25 100 ALA A C 1
ATOM 814 O O . ALA A 1 100 ? 21.672 5.288 -30.187 1.00 46.25 100 ALA A O 1
ATOM 815 N N . THR A 1 101 ? 19.874 4.379 -29.242 1.00 49.88 101 THR A N 1
ATOM 816 C CA . THR A 1 101 ? 18.905 5.283 -29.887 1.00 49.88 101 THR A CA 1
ATOM 817 C C . THR A 1 101 ? 18.243 6.300 -28.964 1.00 49.88 101 THR A C 1
ATOM 819 O O . THR A 1 101 ? 17.305 6.961 -29.393 1.00 49.88 101 THR A O 1
ATOM 822 N N . SER A 1 102 ? 18.683 6.483 -27.721 1.00 50.81 102 SER A N 1
ATOM 823 C CA . SER A 1 102 ? 18.073 7.519 -26.880 1.00 50.81 102 SER A CA 1
ATOM 824 C C . SER A 1 102 ? 19.068 8.162 -25.932 1.00 50.81 102 SER A C 1
ATOM 826 O O . SER A 1 102 ? 19.719 7.483 -25.143 1.00 50.81 102 SER A O 1
ATOM 828 N N . GLU A 1 103 ? 19.137 9.483 -26.054 1.00 54.28 103 GLU A N 1
ATOM 829 C CA . GLU A 1 103 ? 19.806 10.471 -25.216 1.00 54.28 103 GLU A CA 1
ATOM 830 C C . GLU A 1 103 ? 20.048 10.003 -23.772 1.00 54.28 103 GLU A C 1
ATOM 832 O O . GLU A 1 103 ? 19.143 9.548 -23.074 1.00 54.28 103 GLU A O 1
ATOM 837 N N . THR A 1 104 ? 21.281 10.164 -23.296 1.00 52.28 104 THR A N 1
ATOM 838 C CA . THR A 1 104 ? 21.771 9.765 -21.963 1.00 52.28 104 THR A CA 1
ATOM 839 C C . THR A 1 104 ? 20.991 10.361 -20.782 1.00 52.28 104 THR A C 1
ATOM 841 O O . THR A 1 104 ? 21.120 9.882 -19.658 1.00 52.28 104 THR A O 1
ATOM 844 N N . SER A 1 105 ? 20.154 11.373 -21.016 1.00 52.69 105 SER A N 1
ATOM 845 C CA . SER A 1 105 ? 19.248 11.984 -20.039 1.00 52.69 105 SER A CA 1
ATOM 846 C C . SER A 1 105 ? 17.895 11.262 -19.913 1.00 52.69 105 SER A C 1
ATOM 848 O O . SER A 1 105 ? 17.266 11.321 -18.852 1.00 52.69 105 SER A O 1
ATOM 850 N N . ALA A 1 106 ? 17.454 10.535 -20.946 1.00 58.25 106 ALA A N 1
ATOM 851 C CA . ALA A 1 106 ? 16.171 9.834 -20.972 1.00 58.25 106 ALA A CA 1
ATOM 852 C C . ALA A 1 106 ? 15.984 8.830 -19.810 1.00 58.25 106 ALA A C 1
ATOM 854 O O . ALA A 1 106 ? 14.907 8.833 -19.208 1.00 58.25 106 ALA A O 1
ATOM 855 N N . PRO A 1 107 ? 16.998 8.041 -19.388 1.00 61.41 107 PRO A N 1
ATOM 856 C CA . PRO A 1 107 ? 16.858 7.114 -18.261 1.00 61.41 107 PRO A CA 1
ATOM 857 C C . PRO A 1 107 ? 16.654 7.827 -16.916 1.00 61.41 107 PRO A C 1
ATOM 859 O O . PRO A 1 107 ? 15.933 7.328 -16.052 1.00 61.41 107 PRO A O 1
ATOM 862 N N . PHE A 1 108 ? 17.264 9.004 -16.730 1.00 61.62 108 PHE A N 1
ATOM 863 C CA . PHE A 1 108 ? 17.168 9.776 -15.489 1.00 61.62 108 PHE A CA 1
ATOM 864 C C . PHE A 1 108 ? 15.806 10.470 -15.347 1.00 61.62 108 PHE A C 1
ATOM 866 O O . PHE A 1 108 ? 15.176 10.392 -14.293 1.00 61.62 108 PHE A O 1
ATOM 873 N N . TYR A 1 109 ? 15.294 11.086 -16.416 1.00 61.91 109 TYR A N 1
ATOM 874 C CA . TYR A 1 109 ? 13.944 11.661 -16.399 1.00 61.91 109 TYR A CA 1
ATOM 875 C C . TYR A 1 109 ? 12.864 10.583 -16.266 1.00 61.91 109 TYR A C 1
ATOM 877 O O . TYR A 1 109 ? 11.900 10.759 -15.519 1.00 61.91 109 TYR A O 1
ATOM 885 N N . MET A 1 110 ? 13.061 9.429 -16.907 1.00 63.22 110 MET A N 1
ATOM 886 C CA . MET A 1 110 ? 12.186 8.270 -16.747 1.00 63.22 110 MET A CA 1
ATOM 887 C C . MET A 1 110 ? 12.222 7.723 -15.308 1.00 63.22 110 MET A C 1
ATOM 889 O O . MET A 1 110 ? 11.183 7.325 -14.785 1.00 63.22 110 MET A O 1
ATOM 893 N N . TRP A 1 111 ? 13.370 7.786 -14.619 1.00 63.03 111 TRP A N 1
ATOM 894 C CA . TRP A 1 111 ? 13.503 7.449 -13.194 1.00 63.03 111 TRP A CA 1
ATOM 895 C C . TRP A 1 111 ? 12.700 8.387 -12.278 1.00 63.03 111 TRP A C 1
ATOM 897 O O . TRP A 1 111 ? 11.945 7.910 -11.423 1.00 63.03 111 TRP A O 1
ATOM 907 N N . ILE A 1 112 ? 12.801 9.707 -12.470 1.00 65.31 112 ILE A N 1
ATOM 908 C CA . ILE A 1 112 ? 12.012 10.689 -11.700 1.00 65.31 112 ILE A CA 1
ATOM 909 C C . ILE A 1 112 ? 10.517 10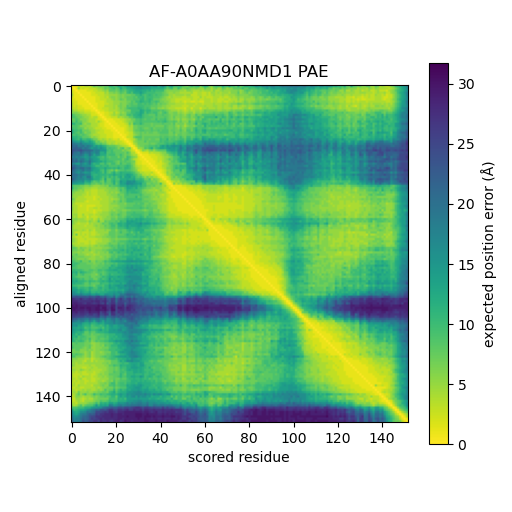.474 -11.944 1.00 65.31 112 ILE A C 1
ATOM 911 O O . ILE A 1 112 ? 9.724 10.436 -11.004 1.00 65.31 112 ILE A O 1
ATOM 915 N N . PHE A 1 113 ? 10.129 10.285 -13.205 1.00 64.88 113 PHE A N 1
ATOM 916 C CA . PHE A 1 113 ? 8.730 10.110 -13.565 1.00 64.88 113 PHE A CA 1
ATOM 917 C C . PHE A 1 113 ? 8.143 8.819 -12.978 1.00 64.88 113 PHE A C 1
ATOM 919 O O . PHE A 1 113 ? 7.080 8.853 -12.361 1.00 64.88 113 PHE A O 1
ATOM 926 N N . MET A 1 114 ? 8.852 7.689 -13.089 1.00 64.38 114 MET A N 1
ATOM 927 C CA . MET A 1 114 ? 8.387 6.399 -12.563 1.00 64.38 114 MET A CA 1
ATOM 928 C C . MET A 1 114 ? 8.342 6.371 -11.036 1.00 64.38 114 MET A C 1
ATOM 930 O O . MET A 1 114 ? 7.371 5.882 -10.463 1.00 64.38 114 MET A O 1
ATOM 934 N N . SER A 1 115 ? 9.347 6.933 -10.359 1.00 65.38 115 SER A N 1
ATOM 935 C CA . SER A 1 115 ? 9.345 7.035 -8.895 1.00 65.38 115 SER A CA 1
ATOM 936 C C . SER A 1 115 ? 8.206 7.926 -8.391 1.00 65.38 115 SER A C 1
ATOM 938 O O . SER A 1 115 ? 7.473 7.525 -7.486 1.00 65.38 115 SER A O 1
ATOM 940 N N . GLY A 1 116 ? 7.980 9.077 -9.033 1.00 65.69 116 GLY A N 1
ATOM 941 C CA . GLY A 1 116 ? 6.838 9.946 -8.758 1.00 65.69 116 GLY A CA 1
ATOM 942 C C . GLY A 1 116 ? 5.499 9.243 -8.982 1.00 65.69 116 GLY A C 1
ATOM 943 O O . GLY A 1 116 ? 4.608 9.339 -8.140 1.00 65.69 116 GLY A O 1
ATOM 944 N N . HIS A 1 117 ? 5.370 8.472 -10.064 1.00 64.75 117 HIS A N 1
ATOM 945 C CA . HIS A 1 117 ? 4.151 7.728 -10.376 1.00 64.75 117 HIS A CA 1
ATOM 946 C C . HIS A 1 117 ? 3.869 6.618 -9.351 1.00 64.75 117 HIS A C 1
ATOM 948 O O . HIS A 1 117 ? 2.758 6.524 -8.832 1.00 64.75 117 HIS A O 1
ATOM 954 N N . ILE A 1 118 ? 4.881 5.823 -8.989 1.00 67.88 118 ILE A N 1
ATOM 955 C CA . ILE A 1 118 ? 4.761 4.752 -7.987 1.00 67.88 118 ILE A CA 1
ATOM 956 C C . ILE A 1 118 ? 4.387 5.329 -6.616 1.00 67.88 118 ILE A C 1
ATOM 958 O O . ILE A 1 118 ? 3.497 4.805 -5.940 1.00 67.88 118 ILE A O 1
ATOM 962 N N . LEU A 1 119 ? 5.011 6.443 -6.220 1.00 69.00 119 LEU A N 1
ATOM 963 C CA . LEU A 1 119 ? 4.647 7.154 -4.997 1.00 69.00 119 LEU A CA 1
ATOM 964 C C . LEU A 1 119 ? 3.210 7.677 -5.070 1.00 69.00 119 LEU A C 1
ATOM 966 O O . LEU A 1 119 ? 2.444 7.442 -4.140 1.00 69.00 119 LEU A O 1
ATOM 970 N N . MET A 1 120 ? 2.808 8.323 -6.168 1.00 67.31 120 MET A N 1
ATOM 971 C CA . MET A 1 120 ? 1.452 8.854 -6.346 1.00 67.31 120 MET A CA 1
ATOM 972 C C . MET A 1 120 ? 0.381 7.758 -6.235 1.00 67.31 120 MET A C 1
ATOM 974 O O . MET A 1 120 ? -0.642 7.954 -5.571 1.00 67.31 120 MET A O 1
ATOM 978 N N . VAL A 1 121 ? 0.623 6.584 -6.821 1.00 68.81 121 VAL A N 1
ATOM 979 C CA . VAL A 1 121 ? -0.270 5.419 -6.712 1.00 68.81 121 VAL A CA 1
ATOM 980 C C . VAL A 1 121 ? -0.344 4.916 -5.264 1.00 68.81 121 VAL A C 1
ATOM 982 O O . VAL A 1 121 ? -1.437 4.711 -4.736 1.00 68.81 121 VAL A O 1
ATOM 985 N N . GLY A 1 122 ? 0.790 4.799 -4.567 1.00 67.50 122 GLY A N 1
ATOM 986 C CA . GLY A 1 122 ? 0.804 4.431 -3.146 1.00 67.50 122 GLY A CA 1
ATOM 987 C C . GLY A 1 122 ? 0.060 5.439 -2.253 1.00 67.50 122 GLY A C 1
ATOM 988 O O . GLY A 1 122 ? -0.759 5.052 -1.415 1.00 67.50 122 GLY A O 1
ATOM 989 N N . TYR A 1 123 ? 0.294 6.740 -2.463 1.00 69.81 123 TYR A N 1
ATOM 990 C CA . TYR A 1 123 ? -0.329 7.841 -1.718 1.00 69.81 123 TYR A CA 1
ATOM 991 C C . TYR A 1 123 ? -1.841 7.908 -1.926 1.00 69.81 123 TYR A C 1
ATOM 993 O O . TYR A 1 123 ? -2.594 8.039 -0.958 1.00 69.81 123 TYR A O 1
ATOM 1001 N N . SER A 1 124 ? -2.293 7.808 -3.177 1.00 71.31 124 SER A N 1
ATOM 1002 C CA . SER A 1 124 ? -3.719 7.852 -3.514 1.00 71.31 124 SER A CA 1
ATOM 1003 C C . SER A 1 124 ? -4.484 6.698 -2.868 1.00 71.31 124 SER A C 1
ATOM 1005 O O . SER A 1 124 ? -5.586 6.911 -2.362 1.00 71.31 124 SER A O 1
ATOM 1007 N N . TYR A 1 125 ? -3.874 5.515 -2.761 1.00 72.31 125 TYR A N 1
ATOM 1008 C CA . TYR A 1 125 ? -4.479 4.374 -2.083 1.00 72.31 125 TYR A CA 1
ATOM 1009 C C . TYR A 1 125 ? -4.676 4.590 -0.575 1.00 72.31 125 TYR A C 1
ATOM 1011 O O . TYR A 1 125 ? -5.758 4.356 -0.030 1.00 72.31 125 TYR A O 1
ATOM 1019 N N . ILE A 1 126 ? -3.639 5.059 0.123 1.00 73.94 126 ILE A N 1
ATOM 1020 C CA . ILE A 1 126 ? -3.711 5.320 1.569 1.00 73.94 126 ILE A CA 1
ATOM 1021 C C . ILE A 1 126 ? -4.705 6.451 1.854 1.00 73.94 126 ILE A C 1
ATOM 1023 O O . ILE A 1 126 ? -5.502 6.361 2.791 1.00 73.94 126 ILE A O 1
ATOM 1027 N N . LEU A 1 127 ? -4.702 7.497 1.023 1.00 78.62 127 LEU A N 1
ATOM 1028 C CA . LEU A 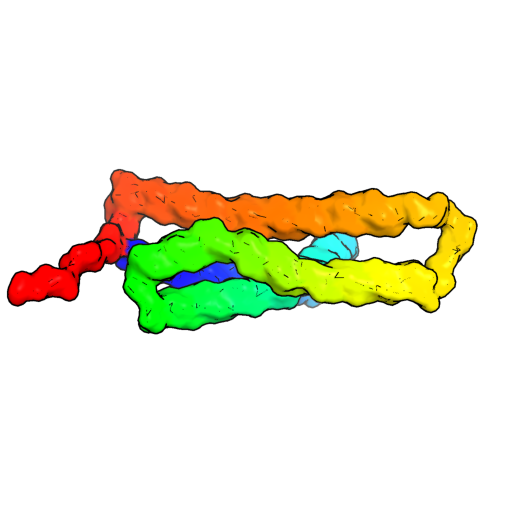1 127 ? -5.660 8.595 1.119 1.00 78.62 127 LEU A CA 1
ATOM 1029 C C . LEU A 1 127 ? -7.097 8.096 0.928 1.00 78.62 127 LEU A C 1
ATOM 1031 O O . LEU A 1 127 ? -7.976 8.446 1.718 1.00 78.62 127 LEU A O 1
ATOM 1035 N N . LEU A 1 128 ? -7.325 7.223 -0.056 1.00 81.31 128 LEU A N 1
ATOM 1036 C CA . LEU A 1 128 ? -8.616 6.579 -0.286 1.00 81.31 128 LEU A CA 1
ATOM 1037 C C . LEU A 1 128 ? -9.069 5.783 0.949 1.00 81.31 128 LEU A C 1
ATOM 1039 O O . LEU A 1 128 ? -10.221 5.916 1.364 1.00 81.31 128 LEU A O 1
ATOM 1043 N N . ALA A 1 129 ? -8.160 5.045 1.598 1.00 79.75 129 ALA A N 1
ATOM 1044 C CA . ALA A 1 129 ? -8.439 4.331 2.848 1.00 79.75 129 ALA A CA 1
ATOM 1045 C C . ALA A 1 129 ? -8.955 5.272 3.949 1.00 79.75 129 ALA A C 1
ATOM 1047 O O . ALA A 1 129 ? -9.941 4.975 4.625 1.00 79.75 129 ALA A O 1
ATOM 1048 N N . PHE A 1 130 ? -8.295 6.422 4.132 1.00 79.94 130 PHE A N 1
ATOM 1049 C CA . PHE A 1 130 ? -8.690 7.425 5.121 1.00 79.94 130 PHE A CA 1
ATOM 1050 C C . PHE A 1 130 ? -10.029 8.080 4.783 1.00 79.94 130 PHE A C 1
ATOM 1052 O O . PHE A 1 130 ? -10.866 8.237 5.675 1.00 79.94 130 PHE A O 1
ATOM 1059 N N . CYS A 1 131 ? -10.253 8.439 3.518 1.00 84.62 131 CYS A N 1
ATOM 1060 C CA . CYS A 1 131 ? -11.509 9.027 3.064 1.00 84.62 131 CYS A CA 1
ATOM 1061 C C . CYS A 1 131 ? -12.682 8.067 3.285 1.00 84.62 131 CYS A C 1
ATOM 1063 O O . CYS A 1 131 ? -13.685 8.455 3.883 1.00 84.62 131 CYS A O 1
ATOM 1065 N N . LEU A 1 132 ? -12.537 6.800 2.892 1.00 85.44 132 LEU A N 1
ATOM 1066 C CA . LEU A 1 132 ? -13.575 5.786 3.070 1.00 85.44 132 LEU A CA 1
ATOM 1067 C C . LEU A 1 132 ? -13.820 5.456 4.544 1.00 85.44 132 LEU A C 1
ATOM 1069 O O . LEU A 1 132 ? -14.974 5.346 4.952 1.00 85.44 132 LEU A O 1
ATOM 1073 N N . ALA A 1 133 ? -12.769 5.380 5.368 1.00 81.69 133 ALA A N 1
ATOM 1074 C CA . ALA A 1 133 ? -12.926 5.218 6.812 1.00 81.69 133 ALA A CA 1
ATOM 1075 C C . ALA A 1 133 ? -13.706 6.393 7.426 1.00 81.69 133 ALA A C 1
ATOM 1077 O O . ALA A 1 133 ? -14.617 6.191 8.229 1.00 81.69 133 ALA A O 1
ATOM 1078 N N . ARG A 1 134 ? -13.390 7.630 7.021 1.00 83.38 134 ARG A N 1
ATOM 1079 C CA . ARG A 1 134 ? -14.058 8.843 7.513 1.00 83.38 134 ARG A CA 1
ATOM 1080 C C . ARG A 1 134 ? -15.522 8.908 7.080 1.00 83.38 134 ARG A C 1
ATOM 1082 O O . ARG A 1 134 ? -16.374 9.248 7.898 1.00 83.38 134 ARG A O 1
ATOM 1089 N N . LEU A 1 135 ? -15.820 8.555 5.831 1.00 86.38 135 LEU A N 1
ATOM 1090 C CA . LEU A 1 135 ? -17.193 8.445 5.335 1.00 86.38 135 LEU A CA 1
ATOM 1091 C C . LEU A 1 135 ? -17.953 7.345 6.083 1.00 86.38 135 LEU A C 1
ATOM 1093 O O . LEU A 1 135 ? -19.041 7.595 6.593 1.00 86.38 135 LEU A O 1
ATOM 1097 N N . GLY A 1 136 ? -17.356 6.164 6.244 1.00 85.44 136 GLY A N 1
ATOM 1098 C CA . GLY A 1 136 ? -17.966 5.054 6.972 1.00 85.44 136 GLY A CA 1
ATOM 1099 C C . GLY A 1 136 ? -18.240 5.368 8.446 1.00 85.44 136 GLY A C 1
ATOM 1100 O O . GLY A 1 136 ? -19.247 4.911 8.981 1.00 85.44 136 GLY A O 1
ATOM 1101 N N . LEU A 1 137 ? -17.401 6.181 9.098 1.00 84.00 137 LEU A N 1
ATOM 1102 C CA . LEU A 1 137 ? -17.668 6.707 10.442 1.00 84.00 137 LEU A CA 1
ATOM 1103 C C . LEU A 1 137 ? -18.837 7.705 10.437 1.00 84.00 137 LEU A C 1
ATOM 1105 O O . LEU A 1 137 ? -19.709 7.617 11.297 1.00 84.00 137 LEU A O 1
ATOM 1109 N N . LYS A 1 138 ? -18.890 8.621 9.457 1.00 84.81 138 LYS A N 1
ATOM 1110 C CA . LYS A 1 138 ? -19.968 9.619 9.326 1.00 84.81 138 LYS A CA 1
ATOM 1111 C C . LYS A 1 138 ? -21.341 8.970 9.116 1.00 84.81 138 LYS A C 1
ATOM 1113 O O . LYS A 1 138 ? -22.319 9.435 9.686 1.00 84.81 138 LYS A O 1
ATOM 1118 N N . PHE A 1 139 ? -21.407 7.896 8.330 1.00 88.56 139 PHE A N 1
ATOM 1119 C CA . PHE A 1 139 ? -22.647 7.160 8.048 1.00 88.56 139 PHE A CA 1
ATOM 1120 C C . PHE A 1 139 ? -22.959 6.050 9.068 1.00 88.56 139 PHE A C 1
ATOM 1122 O O . PHE A 1 139 ? -23.925 5.312 8.897 1.00 88.56 139 PHE A O 1
ATOM 1129 N N . GLY A 1 140 ? -22.146 5.886 10.119 1.00 83.00 140 GLY A N 1
ATOM 1130 C CA . GLY A 1 140 ? -22.354 4.862 11.151 1.00 83.00 140 GLY A CA 1
ATOM 1131 C C . GLY A 1 140 ? -22.076 3.417 10.708 1.00 83.00 140 GLY A C 1
ATOM 1132 O O . GLY A 1 140 ? -22.279 2.482 11.483 1.00 83.00 140 GLY A O 1
ATOM 1133 N N . TRP A 1 141 ? -21.568 3.201 9.492 1.00 84.31 141 TRP A N 1
ATOM 1134 C CA . TRP A 1 141 ? -21.164 1.880 8.983 1.00 84.31 141 TRP A CA 1
ATOM 1135 C C . TRP A 1 141 ? -19.947 1.329 9.740 1.00 84.31 141 TRP A C 1
ATOM 1137 O O . TRP A 1 141 ? -19.784 0.115 9.950 1.00 84.31 141 TRP A O 1
ATOM 1147 N N . ILE A 1 142 ? -19.092 2.241 10.197 1.00 85.31 142 ILE A N 1
ATOM 1148 C CA . ILE A 1 142 ? -17.911 1.962 10.998 1.00 85.31 142 ILE A CA 1
ATOM 1149 C C . ILE A 1 142 ? -18.146 2.512 12.405 1.00 85.31 142 ILE A C 1
ATOM 1151 O O . ILE A 1 142 ? -18.513 3.668 12.583 1.00 85.31 142 ILE A O 1
ATOM 1155 N N . LYS A 1 143 ? -17.920 1.676 13.419 1.00 84.25 143 LYS A N 1
ATOM 1156 C CA . LYS A 1 143 ? -17.912 2.090 14.821 1.00 84.25 143 LYS A CA 1
ATOM 1157 C C . LYS A 1 143 ? -16.491 2.538 15.181 1.00 84.25 143 LYS A C 1
ATOM 1159 O O . LYS A 1 143 ? -15.553 1.784 14.878 1.00 84.25 143 LYS A O 1
ATOM 1164 N N . PRO A 1 144 ? -16.313 3.706 15.824 1.00 78.44 144 PRO A N 1
ATOM 1165 C CA . PRO A 1 144 ? -14.999 4.154 16.265 1.00 78.44 144 PRO A CA 1
ATOM 1166 C C . PRO A 1 144 ? -14.391 3.106 17.198 1.00 78.44 144 PRO A C 1
ATOM 1168 O O . PRO A 1 144 ? -15.063 2.574 18.084 1.00 78.44 144 PRO A O 1
ATOM 1171 N N . SER A 1 145 ? -13.120 2.770 16.981 1.00 69.44 145 SER A N 1
ATOM 1172 C CA . SER A 1 145 ? -12.386 1.951 17.952 1.00 69.44 145 SER A CA 1
ATOM 1173 C C . SER A 1 145 ? -12.152 2.838 19.172 1.00 69.44 145 SER A C 1
ATOM 1175 O O . SER A 1 145 ? -11.414 3.815 19.057 1.00 69.44 145 SER A O 1
ATOM 1177 N N . SER A 1 146 ? -12.813 2.568 20.302 1.00 57.66 146 SER A N 1
ATOM 1178 C CA . SER A 1 146 ? -12.687 3.426 21.482 1.00 57.66 146 SER A CA 1
ATOM 1179 C C . SER A 1 146 ? -11.223 3.546 21.916 1.00 57.66 146 SER A C 1
ATOM 1181 O O . SER A 1 146 ? -10.493 2.561 22.022 1.00 57.66 146 SER A O 1
ATOM 1183 N N . THR A 1 147 ? -10.795 4.769 22.212 1.00 52.84 147 THR A N 1
ATOM 1184 C CA . THR A 1 147 ? -9.599 5.075 23.009 1.00 52.84 147 THR A CA 1
ATOM 1185 C C . THR A 1 147 ? -9.910 4.937 24.503 1.00 52.84 147 THR A C 1
ATOM 1187 O O . THR A 1 147 ? -9.535 5.788 25.300 1.00 52.84 147 THR A O 1
ATOM 1190 N N . ALA A 1 148 ? -10.646 3.895 24.900 1.00 45.88 148 ALA A N 1
ATOM 1191 C CA . ALA A 1 148 ? -11.047 3.689 26.288 1.00 45.88 148 ALA A CA 1
ATOM 1192 C C . ALA A 1 148 ? -10.306 2.482 26.862 1.00 45.88 148 ALA A C 1
ATOM 1194 O O . ALA A 1 148 ? -10.734 1.337 26.732 1.00 45.88 148 ALA A O 1
ATOM 1195 N N . GLY A 1 149 ? -9.154 2.780 27.456 1.00 40.81 149 GLY A N 1
ATOM 1196 C CA . GLY A 1 149 ? -8.312 1.826 28.165 1.00 40.81 149 GLY A CA 1
ATOM 1197 C C . GLY A 1 149 ? -7.183 2.479 28.963 1.00 40.81 149 GLY A C 1
ATOM 1198 O O . GLY A 1 149 ? -6.208 1.804 29.251 1.00 40.81 149 GLY A O 1
ATOM 1199 N N . PHE A 1 150 ? -7.286 3.766 29.312 1.00 39.78 150 PHE A N 1
ATOM 1200 C CA . PHE A 1 150 ? -6.649 4.265 30.531 1.00 39.78 150 PHE A CA 1
ATOM 1201 C C . PHE A 1 150 ? -7.696 4.092 31.629 1.00 39.78 150 PHE A C 1
ATOM 1203 O O . PHE A 1 150 ? -8.617 4.898 31.748 1.00 39.78 150 PHE A O 1
ATOM 1210 N N . LYS A 1 151 ? -7.626 2.963 32.342 1.00 40.62 151 LYS A N 1
ATOM 1211 C CA . LYS A 1 151 ? -8.242 2.888 33.666 1.00 40.62 151 LYS A CA 1
ATOM 1212 C C . LYS A 1 151 ? -7.425 3.810 34.572 1.00 40.62 151 LYS A C 1
ATOM 1214 O O . LYS A 1 151 ? -6.196 3.769 34.509 1.00 40.62 151 LYS A O 1
ATOM 1219 N N . GLN A 1 152 ? -8.152 4.672 35.278 1.00 38.84 152 GLN A N 1
ATOM 1220 C CA . GLN A 1 152 ? -7.668 5.522 36.365 1.00 38.84 152 GLN A CA 1
ATOM 1221 C C . GLN A 1 152 ? -6.973 4.691 37.441 1.00 38.84 152 GLN A C 1
ATOM 1223 O O . GLN A 1 152 ? -7.378 3.515 37.611 1.00 38.84 152 GLN A O 1
#

pLDDT: mean 70.89, std 12.49, range [38.84, 90.06]

Sequence (152 aa):
MKEINFYRVFLLAPIVIPCISLVLYTNGVNSIILSLLSLSLIMGGIPYLFLLAFLFWASFRRTIVSFKFLLKISPFIFSFYLFPVLLLINYLAINKPLPATSETSAPFYMWIFMSGHILMVGYSYILLAFCLARLGLKFGWIKPSSTAGFKQ

Foldseek 3Di:
DALLVLVLVLLCVVVVVVVVLVVCVVVPPDPVVNVVSVCCCPLQVVLSVVLSVVLNVCSVVDDPVVSVVSLVCSLVVSLVSNVVSLVVVLVCVVPDDDPPPDDPCVVVVVSVVVSVVSSVVVVVSSVVSVVVSVVCVVVVVYDYPDPPDPDD